Protein AF-A0A535UTE7-F1 (afdb_monomer)

Sequence (118 aa):
MTEPFLGLHVPSFTYPGAEGAGLFPRLAEISATAERSGFTALSVMDHFHQIAPAGRTDEPMLEAYTTLGALAARTERIQLYTLVTARRHLGWARDARHRRRVERGGESRLRVRVPSDR

Structure (mmCIF, N/CA/C/O backbone):
data_AF-A0A535UTE7-F1
#
_entry.id   AF-A0A535UTE7-F1
#
loop_
_atom_site.group_PDB
_atom_site.id
_atom_site.type_symbol
_atom_site.label_atom_id
_atom_site.label_alt_id
_atom_site.label_comp_id
_atom_site.label_asym_id
_atom_site.label_entity_id
_atom_site.label_seq_id
_atom_site.pdbx_PDB_ins_code
_atom_site.Cartn_x
_atom_site.Cartn_y
_atom_site.Cartn_z
_atom_site.occupancy
_atom_site.B_iso_or_equiv
_atom_site.auth_seq_id
_atom_site.auth_comp_id
_atom_site.auth_asym_id
_atom_site.auth_atom_id
_atom_site.pdbx_PDB_model_num
ATOM 1 N N . MET A 1 1 ? -10.997 0.401 26.078 1.00 48.16 1 MET A N 1
ATOM 2 C CA . MET A 1 1 ? -10.213 -0.718 25.514 1.00 48.16 1 MET A CA 1
ATOM 3 C C . MET A 1 1 ? -9.473 -0.178 24.302 1.00 48.16 1 MET A C 1
ATOM 5 O O . MET A 1 1 ? -10.084 0.563 23.543 1.00 48.16 1 MET A O 1
ATOM 9 N N . THR A 1 2 ? -8.169 -0.415 24.176 1.00 71.25 2 THR A N 1
ATOM 10 C CA . THR A 1 2 ? -7.400 0.004 22.991 1.00 71.25 2 THR A CA 1
ATOM 11 C C . THR A 1 2 ? -7.855 -0.843 21.806 1.00 71.25 2 THR A C 1
ATOM 13 O O . THR A 1 2 ? -7.920 -2.061 21.949 1.00 71.25 2 THR A O 1
ATOM 16 N N . GLU A 1 3 ? -8.190 -0.221 20.674 1.00 67.44 3 GLU A N 1
ATOM 17 C CA . GLU A 1 3 ? -8.496 -0.952 19.436 1.00 67.44 3 GLU A CA 1
ATOM 18 C C . GLU A 1 3 ? -7.337 -1.921 19.121 1.00 67.44 3 GLU A C 1
ATOM 20 O O . GLU A 1 3 ? -6.173 -1.498 19.172 1.00 67.44 3 GLU A O 1
ATOM 25 N N . PRO A 1 4 ? -7.608 -3.212 18.852 1.00 78.94 4 PRO A N 1
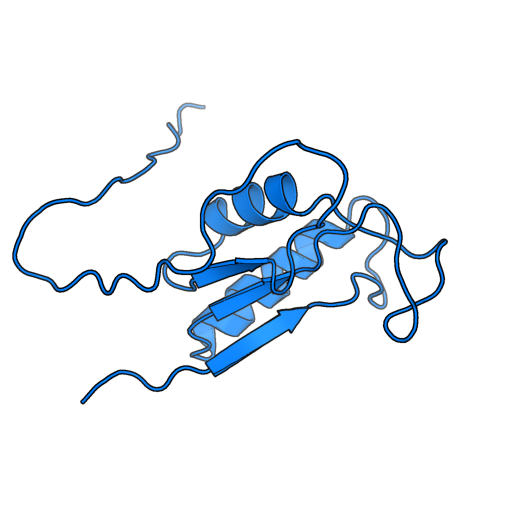ATOM 26 C CA . PRO A 1 4 ? -6.562 -4.174 18.532 1.00 78.94 4 PRO A CA 1
ATOM 27 C C . PRO A 1 4 ? -5.851 -3.766 17.238 1.00 78.94 4 PRO A C 1
ATOM 29 O O . PRO A 1 4 ? -6.485 -3.401 16.252 1.00 78.94 4 PRO A O 1
ATOM 32 N N . PHE A 1 5 ? -4.519 -3.822 17.241 1.00 85.75 5 PHE A N 1
ATOM 33 C CA . PHE A 1 5 ? -3.722 -3.524 16.055 1.00 85.75 5 PHE A CA 1
ATOM 34 C C . PHE A 1 5 ? -3.657 -4.753 15.146 1.00 85.75 5 PHE A C 1
ATOM 36 O O . PHE A 1 5 ? -3.095 -5.778 15.534 1.00 85.75 5 PHE A O 1
ATOM 43 N N . LEU A 1 6 ? -4.173 -4.620 13.925 1.00 92.31 6 LEU A N 1
ATOM 44 C CA . LEU A 1 6 ? -4.061 -5.619 12.865 1.00 92.31 6 LEU A CA 1
ATOM 45 C C . LEU A 1 6 ? -3.605 -4.932 11.574 1.00 92.31 6 LEU A C 1
ATOM 47 O O . LEU A 1 6 ? -4.304 -4.072 11.035 1.00 92.31 6 LEU A O 1
ATOM 51 N N . GLY A 1 7 ? -2.409 -5.285 11.106 1.00 93.19 7 GLY A N 1
ATOM 52 C CA . GLY A 1 7 ? -1.784 -4.687 9.927 1.00 93.19 7 GLY A CA 1
ATOM 53 C C . GLY A 1 7 ? -1.763 -5.631 8.727 1.00 93.19 7 GLY A C 1
ATOM 54 O O . GLY A 1 7 ? -1.483 -6.817 8.888 1.00 93.19 7 GLY A O 1
ATOM 55 N N . LEU A 1 8 ? -2.011 -5.098 7.528 1.00 96.50 8 LEU A N 1
ATOM 56 C CA . LEU A 1 8 ? -1.809 -5.791 6.255 1.00 96.50 8 LEU A CA 1
ATOM 57 C C . LEU A 1 8 ? -0.490 -5.330 5.626 1.00 96.50 8 LEU A C 1
ATOM 59 O O . LEU A 1 8 ? -0.310 -4.148 5.341 1.00 96.50 8 LEU A O 1
ATOM 63 N N . HIS A 1 9 ? 0.441 -6.249 5.395 1.00 95.50 9 HIS A N 1
ATOM 64 C CA . HIS A 1 9 ? 1.647 -5.956 4.623 1.00 95.50 9 HIS A CA 1
ATOM 65 C C . HIS A 1 9 ? 1.466 -6.426 3.179 1.00 95.50 9 HIS A C 1
ATOM 67 O O . HIS A 1 9 ? 1.084 -7.572 2.953 1.00 95.50 9 HIS A O 1
ATOM 73 N N . VAL A 1 10 ? 1.746 -5.546 2.218 1.00 96.25 10 VAL A N 1
ATOM 74 C CA . VAL A 1 10 ? 1.658 -5.808 0.779 1.00 96.25 10 VAL A CA 1
ATOM 75 C C . VAL A 1 10 ? 3.075 -5.799 0.188 1.00 96.25 10 VAL A C 1
ATOM 77 O O . VAL A 1 10 ? 3.589 -4.729 -0.147 1.00 96.25 10 VAL A O 1
ATOM 80 N N . PRO A 1 11 ? 3.733 -6.971 0.092 1.00 94.50 11 PRO A N 1
ATOM 81 C CA . PRO A 1 11 ? 5.103 -7.074 -0.408 1.00 94.50 11 PRO A CA 1
ATOM 82 C C . PRO A 1 11 ? 5.204 -7.269 -1.929 1.00 94.50 11 PRO A C 1
ATOM 84 O O . PRO A 1 11 ? 6.293 -7.222 -2.488 1.00 94.50 11 PRO A O 1
ATOM 87 N N . SER A 1 12 ? 4.086 -7.513 -2.612 1.00 94.62 12 SER A N 1
ATOM 88 C CA . SER A 1 12 ? 4.054 -7.753 -4.055 1.00 94.62 12 SER A CA 1
ATOM 89 C C . SER A 1 12 ? 2.879 -7.023 -4.690 1.00 94.62 12 SER A C 1
ATOM 91 O O . SER A 1 12 ? 1.803 -6.927 -4.091 1.00 94.62 12 SER A O 1
ATOM 93 N N . PHE A 1 13 ? 3.105 -6.524 -5.904 1.00 95.75 13 PHE A N 1
ATOM 94 C CA . PHE A 1 13 ? 2.092 -5.914 -6.763 1.00 95.75 13 PHE A CA 1
ATOM 95 C C . PHE A 1 13 ? 1.707 -6.823 -7.937 1.00 95.75 13 PHE A C 1
ATOM 97 O O . PHE A 1 13 ? 0.934 -6.422 -8.800 1.00 95.75 13 PHE A O 1
ATOM 104 N N . THR A 1 14 ? 2.223 -8.051 -7.974 1.00 94.69 14 THR A N 1
ATOM 105 C CA . THR A 1 14 ? 1.917 -9.025 -9.021 1.00 94.69 14 THR A CA 1
ATOM 106 C C . THR A 1 14 ? 0.560 -9.662 -8.731 1.00 94.69 14 THR A C 1
ATOM 108 O O . THR A 1 14 ? 0.438 -10.533 -7.867 1.00 94.69 14 THR A O 1
ATOM 111 N N . TYR A 1 15 ? -0.482 -9.231 -9.447 1.00 93.19 15 TYR A N 1
ATOM 112 C CA . TYR A 1 15 ? -1.836 -9.762 -9.283 1.00 93.19 15 TYR A CA 1
ATOM 113 C C . TYR A 1 15 ? -2.412 -10.257 -10.612 1.00 93.19 15 TYR A C 1
ATOM 115 O O . TYR A 1 15 ? -2.298 -9.561 -11.623 1.00 93.19 15 TYR A O 1
ATOM 123 N N . PRO A 1 16 ? -3.131 -11.394 -10.624 1.00 91.75 16 PRO A N 1
ATOM 124 C CA . PRO A 1 16 ? -3.854 -11.828 -11.811 1.00 91.75 16 PRO A CA 1
ATOM 125 C C . PRO A 1 16 ? -4.814 -10.740 -12.316 1.00 91.75 16 PRO A C 1
ATOM 127 O O . PRO A 1 16 ? -5.674 -10.242 -11.572 1.00 91.75 16 PRO A O 1
ATOM 130 N N . GLY A 1 17 ? -4.650 -10.372 -13.588 1.00 92.38 17 GLY A N 1
ATOM 131 C CA . GLY A 1 17 ? -5.473 -9.370 -14.264 1.00 92.38 17 GLY A CA 1
ATOM 132 C C . G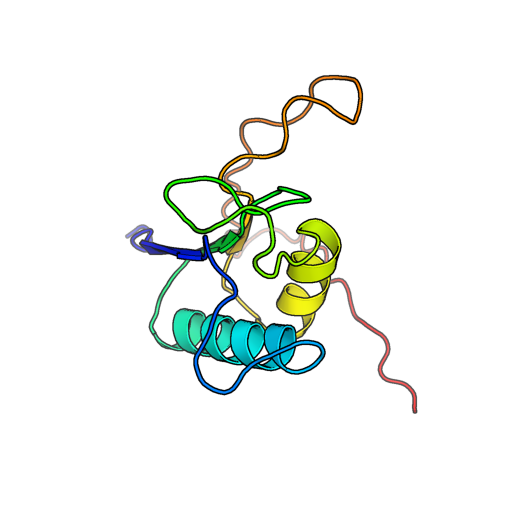LY A 1 17 ? -5.185 -7.916 -13.876 1.00 92.38 17 GLY A C 1
ATOM 133 O O . GLY A 1 17 ? -6.015 -7.058 -14.165 1.00 92.38 17 GLY A O 1
ATOM 134 N N . ALA A 1 18 ? -4.060 -7.619 -13.217 1.00 9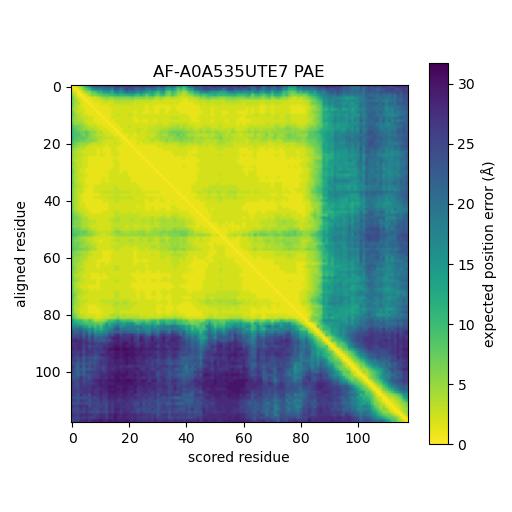4.12 18 ALA A N 1
ATOM 135 C CA . ALA A 1 18 ? -3.613 -6.248 -12.984 1.00 94.12 18 ALA A CA 1
ATOM 136 C C . ALA A 1 18 ? -2.141 -6.096 -13.381 1.00 94.12 18 ALA A C 1
ATOM 138 O O . ALA A 1 18 ? -1.253 -6.646 -12.738 1.00 94.12 18 ALA A O 1
ATOM 139 N N . GLU A 1 19 ? -1.894 -5.314 -14.429 1.00 93.06 19 GLU A N 1
ATOM 140 C CA . GLU A 1 19 ? -0.560 -5.033 -14.961 1.00 93.06 19 GLU A CA 1
ATOM 141 C C . GLU A 1 19 ? -0.448 -3.549 -15.324 1.00 93.06 19 GLU A C 1
ATOM 143 O O . GLU A 1 19 ? -1.457 -2.884 -15.583 1.00 93.06 19 GLU A O 1
ATOM 148 N N . GLY A 1 20 ? 0.776 -3.011 -15.323 1.00 93.19 20 GLY A N 1
ATOM 149 C CA . GLY A 1 20 ? 1.049 -1.616 -15.675 1.00 93.19 20 GLY A CA 1
ATOM 150 C C . GLY A 1 20 ? 0.143 -0.619 -14.939 1.00 93.19 20 GLY A C 1
ATOM 151 O O . GLY A 1 20 ? 0.156 -0.525 -13.712 1.00 93.19 20 GLY A O 1
ATOM 152 N N . ALA A 1 21 ? -0.685 0.110 -15.690 1.00 94.50 21 ALA A N 1
ATOM 153 C CA . ALA A 1 21 ? -1.625 1.091 -15.142 1.00 94.50 21 ALA A CA 1
ATOM 154 C C . ALA A 1 21 ? -2.719 0.487 -14.232 1.00 94.50 21 ALA A C 1
ATOM 156 O O . ALA A 1 21 ? -3.311 1.213 -13.434 1.00 94.50 21 ALA A O 1
ATOM 157 N N . GLY A 1 22 ? -2.983 -0.823 -14.311 1.00 96.75 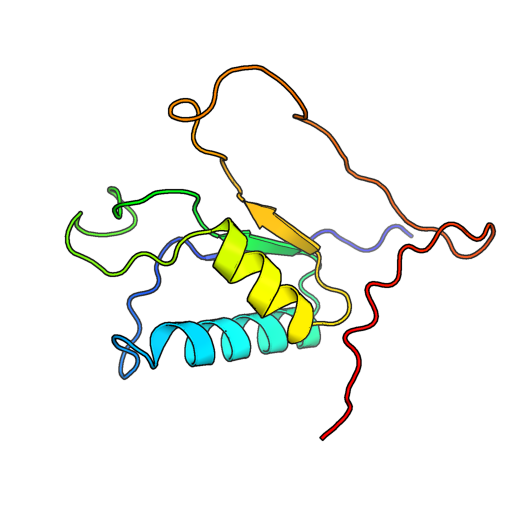22 GLY A N 1
ATOM 158 C CA . GLY A 1 22 ? -3.968 -1.518 -13.473 1.00 96.75 22 GLY A CA 1
ATOM 159 C C . GLY A 1 22 ? -3.480 -1.863 -12.061 1.00 96.75 22 GLY A C 1
ATOM 160 O O . GLY A 1 22 ? -4.298 -2.163 -11.190 1.00 96.75 22 GLY A O 1
ATOM 161 N N . LEU A 1 23 ? -2.170 -1.779 -11.801 1.00 97.12 23 LEU A N 1
ATOM 162 C CA . LEU A 1 23 ? -1.569 -2.152 -10.514 1.00 97.12 23 LEU A CA 1
ATOM 163 C C . LEU A 1 23 ? -2.097 -1.300 -9.361 1.00 97.12 23 LEU A C 1
ATOM 165 O O . LEU A 1 23 ? -2.505 -1.810 -8.317 1.00 97.12 23 LEU A O 1
ATOM 169 N N . PHE A 1 24 ? -2.113 0.014 -9.559 1.00 97.44 24 PHE A N 1
ATOM 170 C CA . PHE A 1 24 ? -2.530 0.935 -8.519 1.00 97.44 24 PHE A CA 1
ATOM 171 C C . PHE A 1 24 ? -4.045 0.892 -8.233 1.00 97.44 24 PHE A C 1
ATOM 173 O O . PHE A 1 24 ? -4.400 0.828 -7.056 1.00 97.44 24 PHE A O 1
ATOM 180 N N . PRO A 1 25 ? -4.951 0.851 -9.234 1.00 97.88 25 PRO A N 1
ATOM 181 C CA . PRO A 1 25 ? -6.365 0.556 -8.998 1.00 97.88 25 PRO A CA 1
ATOM 182 C C . PRO A 1 25 ? -6.584 -0.712 -8.166 1.00 97.88 25 PRO A C 1
ATOM 184 O O . PRO A 1 25 ? -7.316 -0.670 -7.178 1.00 97.88 25 PRO A O 1
ATOM 187 N N . ARG A 1 26 ? -5.875 -1.805 -8.480 1.00 98.12 26 ARG A N 1
ATOM 188 C CA . ARG A 1 26 ? -5.965 -3.042 -7.695 1.00 98.12 26 ARG A CA 1
ATOM 189 C C . ARG A 1 26 ? -5.493 -2.844 -6.253 1.00 98.12 26 ARG A C 1
ATOM 191 O O . ARG A 1 26 ? -6.152 -3.298 -5.321 1.00 98.12 26 ARG A O 1
ATOM 198 N N . LEU A 1 27 ? -4.378 -2.147 -6.044 1.00 98.00 27 LEU A N 1
ATOM 199 C CA . LEU A 1 27 ? -3.882 -1.847 -4.700 1.00 98.00 27 LEU A CA 1
ATOM 200 C C . LEU A 1 27 ? -4.844 -0.952 -3.905 1.00 98.00 27 LEU A C 1
ATOM 202 O O . LEU A 1 27 ? -5.022 -1.139 -2.700 1.00 98.00 27 LEU A O 1
ATOM 206 N N . ALA A 1 28 ? -5.482 0.010 -4.566 1.00 98.12 28 ALA A N 1
ATOM 207 C CA . ALA A 1 28 ? -6.495 0.860 -3.962 1.00 98.12 28 ALA A CA 1
ATOM 208 C C . ALA A 1 28 ? -7.723 0.059 -3.506 1.00 98.12 28 ALA A C 1
ATOM 210 O O . ALA A 1 28 ? -8.200 0.256 -2.388 1.00 98.12 28 ALA A O 1
ATOM 211 N N . GLU A 1 29 ? -8.199 -0.877 -4.330 1.00 98.19 29 GLU A N 1
ATOM 212 C CA . GLU A 1 29 ? -9.283 -1.797 -3.970 1.00 98.19 29 GLU A CA 1
ATOM 213 C C . GLU A 1 29 ? -8.913 -2.658 -2.758 1.00 98.19 29 GLU A C 1
ATOM 215 O O . GLU A 1 29 ? -9.713 -2.784 -1.825 1.00 98.19 29 GLU A O 1
ATOM 220 N N . ILE A 1 30 ? -7.692 -3.205 -2.735 1.00 97.94 30 ILE A N 1
ATOM 221 C CA . ILE A 1 30 ? -7.156 -3.960 -1.593 1.00 97.94 30 ILE A CA 1
ATOM 222 C C . ILE A 1 30 ? -7.151 -3.085 -0.335 1.00 97.94 30 ILE A C 1
ATOM 224 O O . ILE A 1 30 ? -7.646 -3.507 0.708 1.00 97.94 30 ILE A O 1
ATOM 228 N N . SER A 1 31 ? -6.655 -1.851 -0.437 1.00 97.75 31 SER A N 1
ATOM 229 C CA . SER A 1 31 ? -6.525 -0.926 0.697 1.00 97.75 31 SER A CA 1
ATOM 230 C C . SER A 1 31 ? -7.882 -0.538 1.284 1.00 97.75 31 SER A C 1
ATOM 232 O O . SER A 1 31 ? -8.091 -0.634 2.494 1.00 97.75 31 SER A O 1
ATOM 234 N N . ALA A 1 32 ? -8.839 -0.180 0.426 1.00 98.06 32 ALA A N 1
ATOM 235 C CA . ALA A 1 32 ? -10.198 0.137 0.848 1.00 98.06 32 ALA A CA 1
ATOM 236 C C . ALA A 1 32 ? -10.902 -1.091 1.452 1.00 98.06 32 ALA A C 1
ATOM 238 O O . ALA A 1 32 ? -11.649 -0.978 2.424 1.00 98.06 32 ALA A O 1
ATOM 239 N N . THR A 1 33 ? -10.660 -2.283 0.902 1.00 98.31 33 THR A N 1
ATOM 240 C CA . THR A 1 33 ? -11.228 -3.531 1.429 1.00 98.31 33 THR A CA 1
ATOM 241 C C . THR A 1 33 ? -10.641 -3.888 2.791 1.00 98.31 33 THR A C 1
ATOM 243 O O . THR A 1 33 ? -11.398 -4.241 3.694 1.00 98.31 33 THR A O 1
ATOM 246 N N . ALA A 1 34 ? -9.330 -3.730 2.981 1.00 97.56 34 ALA A N 1
ATOM 247 C CA . ALA A 1 34 ? -8.672 -3.926 4.270 1.00 97.56 34 ALA A CA 1
ATOM 248 C C . ALA A 1 34 ? -9.250 -2.980 5.338 1.00 97.56 34 ALA A C 1
ATOM 250 O O . ALA A 1 34 ? -9.638 -3.427 6.418 1.00 97.56 34 ALA A O 1
ATOM 251 N N . GLU A 1 35 ? -9.407 -1.696 5.010 1.00 96.19 35 GLU A N 1
ATOM 252 C CA . GLU A 1 35 ? -9.998 -0.700 5.909 1.00 96.19 35 GLU A CA 1
ATOM 253 C C . GLU A 1 35 ? -11.443 -1.043 6.309 1.00 96.19 35 GLU A C 1
ATOM 255 O O . GLU A 1 35 ? -11.800 -0.970 7.489 1.00 96.19 35 GLU A O 1
ATOM 260 N N . ARG A 1 36 ? -12.285 -1.448 5.347 1.00 97.44 36 ARG A N 1
ATOM 261 C CA . ARG A 1 36 ? -13.666 -1.883 5.630 1.00 97.44 36 ARG A CA 1
ATOM 262 C C . ARG A 1 36 ? -13.725 -3.175 6.446 1.00 97.44 36 ARG A C 1
ATOM 264 O O . ARG A 1 36 ? -14.688 -3.377 7.175 1.00 97.44 36 ARG A O 1
ATOM 271 N N . SER A 1 37 ? -12.698 -4.016 6.347 1.00 97.19 37 SER A N 1
ATOM 272 C CA . SER A 1 37 ? -12.599 -5.293 7.066 1.00 97.19 37 SER A CA 1
ATOM 273 C C . SER A 1 37 ? -12.010 -5.157 8.476 1.00 97.19 37 SER A C 1
ATOM 275 O O . SER A 1 37 ? -11.883 -6.155 9.178 1.00 97.19 37 SER A O 1
ATOM 277 N N . GLY A 1 38 ? -11.648 -3.942 8.905 1.00 94.56 38 GLY A N 1
ATOM 278 C CA . GLY A 1 38 ? -11.155 -3.679 10.260 1.00 94.56 38 GLY A CA 1
ATOM 279 C C . GLY A 1 38 ? -9.635 -3.747 10.425 1.00 94.56 38 GLY A C 1
ATOM 280 O O . GLY A 1 38 ? -9.156 -3.701 11.557 1.00 94.56 38 GLY A O 1
ATOM 281 N N . PHE A 1 39 ? -8.859 -3.809 9.337 1.00 95.62 39 PHE A N 1
ATOM 282 C CA . PHE A 1 39 ? -7.415 -3.589 9.437 1.00 95.62 39 PHE A CA 1
ATOM 283 C C . PHE A 1 39 ? -7.141 -2.149 9.871 1.00 95.62 39 PHE A C 1
ATOM 285 O O . PHE A 1 39 ? -7.692 -1.192 9.326 1.00 95.62 39 PHE A O 1
ATOM 292 N N . THR A 1 40 ? -6.252 -1.991 10.846 1.00 94.25 40 THR A N 1
ATOM 293 C CA . THR A 1 40 ? -5.884 -0.682 11.399 1.00 94.25 40 THR A CA 1
ATOM 294 C C . THR A 1 40 ? -4.702 -0.055 10.671 1.00 94.25 40 THR A C 1
ATOM 296 O O . THR A 1 40 ? -4.442 1.139 10.825 1.00 94.25 40 THR A O 1
ATOM 299 N N . ALA A 1 41 ? -3.962 -0.854 9.901 1.00 92.69 41 ALA A N 1
ATOM 300 C CA . ALA A 1 41 ? -2.741 -0.426 9.239 1.00 92.69 41 ALA A CA 1
ATOM 301 C C . ALA A 1 41 ? -2.514 -1.189 7.922 1.00 92.69 41 ALA A C 1
ATOM 303 O O . ALA A 1 41 ? -2.829 -2.375 7.830 1.00 92.69 41 ALA A O 1
ATOM 304 N N . LEU A 1 42 ? -1.928 -0.528 6.926 1.00 97.25 42 LEU A N 1
ATOM 305 C CA . LEU A 1 42 ? -1.442 -1.123 5.689 1.00 97.25 42 LEU A CA 1
ATOM 306 C C . LEU A 1 42 ? -0.028 -0.625 5.406 1.00 97.25 42 LEU A C 1
ATOM 308 O O . LEU A 1 42 ? 0.267 0.563 5.548 1.00 97.25 42 LEU A O 1
ATOM 312 N N . SER A 1 43 ? 0.843 -1.539 4.987 1.00 95.88 43 SER A N 1
ATOM 313 C CA . SER A 1 43 ? 2.198 -1.190 4.575 1.00 95.88 43 SER A CA 1
ATOM 314 C C . SER A 1 43 ? 2.579 -1.746 3.220 1.00 95.88 43 SER A C 1
ATOM 316 O O . SER A 1 43 ? 2.180 -2.852 2.869 1.00 95.88 43 SER A O 1
ATOM 318 N N . VAL A 1 44 ? 3.403 -0.988 2.504 1.00 95.81 44 VAL A N 1
ATOM 319 C CA . VAL A 1 44 ? 4.072 -1.418 1.270 1.00 95.81 44 VAL A CA 1
ATOM 320 C C . VAL A 1 44 ? 5.583 -1.498 1.489 1.00 95.81 44 VAL A C 1
ATOM 322 O O . VAL A 1 44 ? 6.106 -1.090 2.534 1.00 95.81 44 VAL A O 1
ATOM 325 N N . MET A 1 45 ? 6.288 -2.046 0.506 1.00 94.44 45 MET A N 1
ATOM 326 C CA . MET A 1 45 ? 7.748 -2.073 0.475 1.00 94.44 45 MET A CA 1
ATOM 327 C C . MET A 1 45 ? 8.322 -0.797 -0.148 1.00 94.44 45 MET A C 1
ATOM 329 O O . MET A 1 45 ? 7.776 -0.283 -1.115 1.00 94.44 45 MET A O 1
ATOM 333 N N . ASP A 1 46 ? 9.452 -0.329 0.385 1.00 92.00 46 ASP A N 1
ATOM 334 C CA . ASP A 1 46 ? 10.217 0.825 -0.113 1.00 92.00 46 ASP A CA 1
ATOM 335 C C . ASP A 1 46 ? 11.451 0.356 -0.895 1.00 92.00 46 ASP A C 1
ATOM 337 O O . ASP A 1 46 ? 12.578 0.412 -0.404 1.00 92.00 46 ASP A O 1
ATOM 341 N N . HIS A 1 47 ? 11.225 -0.244 -2.066 1.00 90.88 47 HIS A N 1
ATOM 342 C CA . HIS A 1 47 ? 12.292 -0.736 -2.942 1.00 90.88 47 HIS A CA 1
ATOM 343 C C . HIS A 1 47 ? 12.011 -0.333 -4.390 1.00 90.88 47 HIS A C 1
ATOM 345 O O . HIS A 1 47 ? 10.877 -0.420 -4.851 1.00 90.88 47 HIS A O 1
ATOM 351 N N . PHE A 1 48 ? 13.058 0.051 -5.127 1.00 89.50 48 PHE A N 1
ATOM 352 C CA . PHE A 1 48 ? 12.954 0.307 -6.570 1.00 89.50 48 PHE A CA 1
ATOM 353 C C . PHE A 1 48 ? 12.747 -0.969 -7.388 1.00 89.50 48 PHE A C 1
ATOM 355 O O . PHE A 1 48 ? 12.119 -0.930 -8.439 1.00 89.50 48 PHE A O 1
ATOM 362 N N . HIS A 1 49 ? 13.273 -2.091 -6.900 1.00 93.06 49 HIS A N 1
ATOM 363 C CA . HIS A 1 49 ? 13.139 -3.399 -7.526 1.00 93.06 49 HIS A CA 1
ATOM 364 C C . HIS A 1 49 ? 12.623 -4.396 -6.504 1.00 93.06 49 HIS A C 1
ATOM 366 O O . HIS A 1 49 ? 12.896 -4.267 -5.307 1.00 93.06 49 HIS A O 1
ATOM 372 N N . GLN A 1 50 ? 11.908 -5.403 -6.981 1.00 93.94 50 GLN A N 1
ATOM 373 C CA . GLN A 1 50 ? 11.426 -6.465 -6.120 1.00 93.94 50 GLN A CA 1
ATOM 374 C C . GLN A 1 50 ? 12.603 -7.307 -5.594 1.00 93.94 50 GLN A C 1
ATOM 376 O O . GLN A 1 50 ? 13.676 -7.380 -6.205 1.00 93.94 50 GLN A O 1
ATOM 381 N N . ILE A 1 51 ? 12.411 -7.928 -4.432 1.00 92.62 51 ILE A N 1
ATOM 382 C CA . ILE A 1 51 ? 13.431 -8.727 -3.754 1.00 92.62 51 ILE A CA 1
ATOM 383 C C . ILE A 1 51 ? 12.912 -10.126 -3.433 1.00 92.62 51 ILE A C 1
ATOM 385 O O . ILE A 1 51 ? 11.729 -10.336 -3.167 1.00 92.62 51 ILE A O 1
ATOM 389 N N . ALA A 1 52 ? 13.823 -11.095 -3.371 1.00 91.44 52 ALA A N 1
ATOM 390 C CA . ALA A 1 52 ? 13.502 -12.397 -2.807 1.00 91.44 52 ALA A CA 1
ATOM 391 C C . ALA A 1 52 ? 13.236 -12.265 -1.288 1.00 91.44 52 ALA A C 1
ATOM 393 O O . ALA A 1 52 ? 13.942 -11.512 -0.612 1.00 91.44 52 ALA A O 1
ATOM 394 N N . PRO A 1 53 ? 12.255 -12.991 -0.720 1.00 89.81 53 PRO A N 1
ATOM 395 C CA . PRO A 1 53 ? 11.420 -14.008 -1.365 1.00 89.81 53 PRO A CA 1
ATOM 396 C C . PRO A 1 53 ? 10.117 -13.470 -1.991 1.00 89.81 53 PRO A C 1
ATOM 398 O O . PRO A 1 53 ? 9.314 -14.268 -2.460 1.00 89.81 53 PRO A O 1
ATOM 401 N N . ALA A 1 54 ? 9.869 -12.158 -1.968 1.00 91.00 54 ALA A N 1
ATOM 402 C CA . ALA A 1 54 ? 8.598 -11.563 -2.388 1.00 91.00 54 ALA A CA 1
ATOM 403 C C . ALA A 1 54 ? 8.352 -11.614 -3.909 1.00 91.00 54 ALA A C 1
ATOM 405 O O . ALA A 1 54 ? 7.197 -11.638 -4.329 1.00 91.00 54 ALA A O 1
ATOM 406 N N . GLY A 1 55 ? 9.411 -11.667 -4.719 1.00 93.69 55 GLY A N 1
ATOM 407 C CA . GLY A 1 55 ? 9.327 -11.871 -6.166 1.00 93.69 55 GLY A CA 1
ATOM 408 C C . GLY A 1 55 ? 10.687 -11.751 -6.851 1.00 93.69 55 GLY A C 1
ATOM 409 O O . GLY A 1 55 ? 11.725 -11.585 -6.199 1.00 93.69 55 GLY A O 1
ATOM 410 N N . ARG A 1 56 ? 10.689 -11.844 -8.180 1.00 95.25 56 ARG A N 1
ATOM 411 C CA . ARG A 1 56 ? 11.879 -11.625 -9.013 1.00 95.25 56 ARG A CA 1
ATOM 412 C C . ARG A 1 56 ? 12.142 -10.136 -9.214 1.00 95.25 56 ARG A C 1
ATOM 414 O O . ARG A 1 56 ? 11.208 -9.358 -9.293 1.00 95.25 56 ARG A O 1
ATOM 421 N N . THR A 1 57 ? 13.403 -9.742 -9.379 1.00 95.06 57 THR A N 1
ATOM 422 C CA . THR A 1 57 ? 13.829 -8.334 -9.524 1.00 95.06 57 THR A CA 1
ATOM 423 C C . THR A 1 57 ? 13.148 -7.564 -10.666 1.00 95.06 57 THR A C 1
ATOM 425 O O . THR A 1 57 ? 13.052 -6.343 -10.584 1.00 95.06 57 THR A O 1
ATOM 428 N N . ASP A 1 58 ? 12.682 -8.259 -11.707 1.00 93.56 58 ASP A N 1
ATOM 429 C CA . ASP A 1 58 ? 11.973 -7.711 -12.871 1.00 93.56 58 ASP A CA 1
ATOM 430 C C . ASP A 1 58 ? 10.447 -7.600 -12.685 1.00 93.56 58 ASP A C 1
ATOM 432 O O . ASP A 1 58 ? 9.761 -7.067 -13.557 1.00 93.56 58 ASP A O 1
ATOM 436 N N . GLU A 1 59 ? 9.902 -8.072 -11.560 1.00 95.56 59 GLU A N 1
ATOM 437 C CA . GLU A 1 59 ? 8.481 -7.929 -11.245 1.00 95.56 59 GLU A CA 1
ATOM 438 C C . GLU A 1 59 ? 8.106 -6.486 -10.868 1.00 95.56 59 GLU A C 1
ATOM 440 O O . GLU A 1 59 ? 8.944 -5.724 -10.369 1.00 95.56 59 GLU A O 1
ATOM 445 N N . PRO A 1 60 ? 6.831 -6.094 -11.064 1.00 95.19 60 PRO A N 1
ATOM 446 C CA . PRO A 1 60 ? 6.395 -4.729 -10.823 1.00 95.19 60 PRO A CA 1
ATOM 447 C C . PRO A 1 60 ? 6.626 -4.261 -9.384 1.00 95.19 60 PRO A C 1
ATOM 449 O O . PRO A 1 60 ? 6.225 -4.916 -8.420 1.00 95.19 60 PRO A O 1
ATOM 452 N N . MET A 1 61 ? 7.185 -3.059 -9.259 1.00 95.19 61 MET A N 1
ATOM 453 C CA . MET A 1 61 ? 7.294 -2.315 -8.010 1.00 95.19 61 MET A CA 1
ATOM 454 C C . MET A 1 61 ? 6.751 -0.906 -8.192 1.00 95.19 61 MET A C 1
ATOM 456 O O . MET A 1 61 ? 7.141 -0.189 -9.112 1.00 95.19 61 MET A O 1
ATOM 460 N N . LEU A 1 62 ? 5.839 -0.509 -7.307 1.00 95.12 62 LEU A N 1
ATOM 461 C CA . LEU A 1 62 ? 5.374 0.869 -7.231 1.00 95.12 62 LEU A CA 1
ATOM 462 C C . LEU A 1 62 ? 6.287 1.668 -6.297 1.00 95.12 62 LEU A C 1
ATOM 464 O O . LEU A 1 62 ? 6.692 1.173 -5.246 1.00 95.12 62 LEU A O 1
ATOM 468 N N . GLU A 1 63 ? 6.577 2.919 -6.657 1.00 94.81 63 GLU A N 1
ATOM 469 C CA . GLU A 1 63 ? 7.330 3.831 -5.790 1.00 94.81 63 GLU A CA 1
ATOM 470 C C . GLU A 1 63 ? 6.513 4.114 -4.519 1.00 94.81 63 GLU A C 1
ATOM 472 O O . GLU A 1 63 ? 5.342 4.509 -4.587 1.00 94.81 63 GLU A O 1
ATOM 477 N N . ALA A 1 64 ? 7.105 3.855 -3.354 1.00 94.00 64 ALA A N 1
ATOM 478 C CA . ALA A 1 64 ? 6.374 3.734 -2.102 1.00 94.00 64 ALA A CA 1
ATOM 479 C C . ALA A 1 64 ? 5.694 5.035 -1.671 1.00 94.00 64 ALA A C 1
ATOM 481 O O . ALA A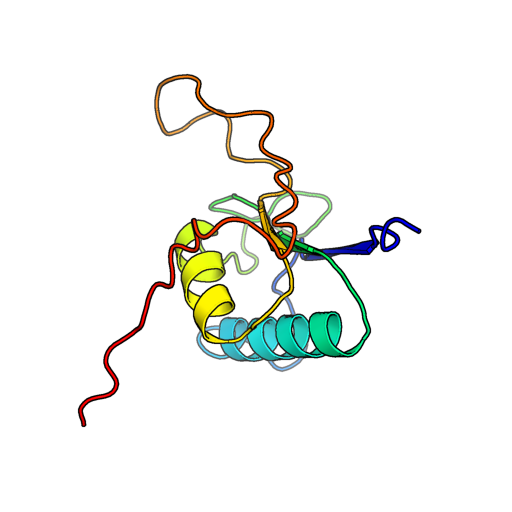 1 64 ? 4.520 5.011 -1.300 1.00 94.00 64 ALA A O 1
ATOM 482 N N . TYR A 1 65 ? 6.384 6.173 -1.721 1.00 92.94 65 TYR A N 1
ATOM 483 C CA . TYR A 1 65 ? 5.847 7.419 -1.172 1.00 92.94 65 TYR A CA 1
ATOM 484 C C . TYR A 1 65 ? 4.733 8.003 -2.041 1.00 92.94 65 TYR A C 1
ATOM 486 O O . TYR A 1 65 ? 3.704 8.437 -1.516 1.00 92.94 65 TYR A O 1
ATOM 494 N N . THR A 1 66 ? 4.881 7.933 -3.362 1.00 95.88 66 THR A N 1
ATOM 495 C CA . THR A 1 66 ? 3.833 8.292 -4.323 1.00 95.88 66 THR A CA 1
ATOM 496 C C . THR A 1 66 ? 2.624 7.380 -4.155 1.00 95.88 66 THR A C 1
ATOM 498 O O . THR A 1 66 ? 1.488 7.853 -4.104 1.00 95.88 66 THR A O 1
ATOM 501 N N . THR A 1 67 ? 2.856 6.076 -3.987 1.00 96.56 67 THR A N 1
ATOM 502 C CA . THR A 1 67 ? 1.788 5.097 -3.753 1.00 96.56 67 THR A CA 1
ATOM 503 C C . THR A 1 67 ? 1.030 5.393 -2.466 1.00 96.56 67 THR A C 1
ATOM 505 O O . THR A 1 67 ? -0.196 5.470 -2.485 1.00 96.56 67 THR A O 1
ATOM 508 N N . LEU A 1 68 ? 1.734 5.613 -1.353 1.00 96.44 68 LEU A N 1
ATOM 509 C CA . LEU A 1 68 ? 1.118 5.915 -0.060 1.00 96.44 68 LEU A CA 1
ATOM 510 C C . LEU A 1 68 ? 0.342 7.237 -0.098 1.00 96.44 68 LEU A C 1
ATOM 512 O O . LEU A 1 68 ? -0.771 7.296 0.420 1.00 96.44 68 LEU A O 1
ATOM 516 N N . GLY A 1 69 ? 0.872 8.269 -0.763 1.00 95.81 69 GLY A N 1
ATOM 517 C CA . GLY A 1 69 ? 0.151 9.524 -0.988 1.00 95.81 69 GLY A CA 1
ATOM 518 C C . GLY A 1 69 ? -1.135 9.323 -1.798 1.00 95.81 69 GLY A C 1
ATOM 519 O O . GLY A 1 69 ? -2.189 9.852 -1.445 1.00 95.81 69 GLY A O 1
ATOM 520 N N . ALA A 1 70 ? -1.085 8.498 -2.845 1.00 97.44 70 ALA A N 1
ATOM 521 C CA . ALA A 1 70 ? -2.245 8.198 -3.677 1.00 97.44 70 ALA A CA 1
ATOM 522 C C . ALA A 1 70 ? -3.277 7.286 -2.979 1.00 97.44 70 ALA A C 1
ATOM 524 O O . ALA A 1 70 ? -4.478 7.406 -3.244 1.00 97.44 70 ALA A O 1
ATOM 525 N N . LEU A 1 71 ? -2.836 6.395 -2.084 1.00 97.56 71 LEU A N 1
ATOM 526 C CA . LEU A 1 71 ? -3.706 5.583 -1.228 1.00 97.56 71 LEU A CA 1
ATOM 527 C C . LEU A 1 71 ? -4.373 6.418 -0.135 1.00 97.56 71 LEU A C 1
ATOM 529 O O . LEU A 1 71 ? -5.553 6.213 0.126 1.00 97.56 71 LEU A O 1
ATOM 533 N N . ALA A 1 72 ? -3.677 7.405 0.436 1.00 96.62 72 ALA A N 1
ATOM 534 C CA . ALA A 1 72 ? -4.255 8.311 1.428 1.00 96.62 72 ALA A CA 1
ATOM 535 C C . ALA A 1 72 ? -5.467 9.085 0.878 1.00 96.62 72 ALA A C 1
ATOM 537 O O . ALA A 1 72 ? -6.383 9.404 1.627 1.00 96.62 72 ALA A O 1
ATOM 538 N N . ALA A 1 73 ? -5.510 9.341 -0.434 1.00 97.00 73 ALA A N 1
ATOM 539 C CA . ALA A 1 73 ? -6.669 9.931 -1.106 1.00 97.00 73 ALA A CA 1
ATOM 540 C C . ALA A 1 73 ? -7.844 8.948 -1.317 1.00 97.00 73 ALA A C 1
ATOM 542 O O . ALA A 1 73 ? -8.918 9.366 -1.742 1.00 97.00 73 ALA A O 1
ATOM 543 N N . ARG A 1 74 ? -7.649 7.646 -1.068 1.00 96.94 74 ARG A N 1
ATOM 544 C CA . ARG A 1 74 ? -8.623 6.561 -1.307 1.00 96.94 74 ARG A CA 1
ATOM 545 C C . ARG A 1 74 ? -9.039 5.804 -0.045 1.00 96.94 74 ARG A C 1
ATOM 547 O O . ARG A 1 74 ? -9.789 4.836 -0.139 1.00 96.94 74 ARG A O 1
ATOM 554 N N . THR A 1 75 ? -8.554 6.226 1.115 1.00 95.62 75 THR A N 1
ATOM 555 C CA . THR A 1 75 ? -8.851 5.629 2.422 1.00 95.62 75 THR A CA 1
ATOM 556 C C . THR A 1 75 ? -9.056 6.728 3.454 1.00 95.62 75 THR A C 1
ATOM 558 O O . THR A 1 75 ? -8.513 7.820 3.299 1.00 95.62 75 THR A O 1
ATOM 561 N N . GLU A 1 76 ? -9.790 6.454 4.530 1.00 96.25 76 GLU A N 1
ATOM 562 C CA . GLU A 1 76 ? -10.167 7.497 5.497 1.00 96.25 76 GLU A CA 1
ATOM 563 C C . GLU A 1 76 ? -9.525 7.359 6.886 1.00 96.25 76 GLU A C 1
ATOM 565 O O . GLU A 1 76 ? -9.385 8.348 7.611 1.00 96.25 76 GLU A O 1
ATOM 570 N N . ARG A 1 77 ? -9.187 6.135 7.300 1.00 93.31 77 ARG A N 1
ATOM 571 C CA . ARG A 1 77 ? -8.878 5.762 8.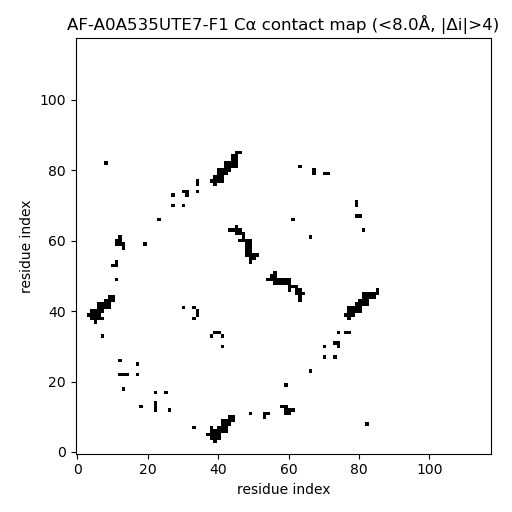691 1.00 93.31 77 ARG A CA 1
ATOM 572 C C . ARG A 1 77 ? -7.650 4.864 8.832 1.00 93.31 77 ARG A C 1
ATOM 574 O O . ARG A 1 77 ? -6.968 4.965 9.852 1.00 93.31 77 ARG A O 1
ATOM 581 N N . ILE A 1 78 ? -7.393 3.972 7.876 1.00 93.94 78 ILE A N 1
ATOM 582 C CA . ILE A 1 78 ? -6.289 3.012 7.935 1.00 93.94 78 ILE A CA 1
ATOM 583 C C . ILE A 1 78 ? -4.946 3.751 7.928 1.00 93.94 78 ILE A C 1
ATOM 585 O O . ILE A 1 78 ? -4.741 4.708 7.183 1.00 93.94 78 ILE A O 1
ATOM 589 N N . GLN A 1 79 ? -4.019 3.328 8.786 1.00 94.12 79 GLN A N 1
ATOM 590 C CA . GLN A 1 79 ? -2.680 3.915 8.825 1.00 94.12 79 GLN A CA 1
ATOM 591 C C . GLN A 1 79 ? -1.837 3.381 7.668 1.00 94.12 79 GLN A C 1
ATOM 593 O O . GLN A 1 79 ? -1.748 2.172 7.488 1.00 94.12 79 GLN A O 1
ATOM 598 N N . LEU A 1 80 ? -1.185 4.269 6.921 1.00 94.69 80 LEU A N 1
ATOM 599 C CA . LEU A 1 80 ? -0.371 3.930 5.753 1.00 94.69 80 LEU A CA 1
ATOM 600 C C . LEU A 1 80 ? 1.113 4.179 6.055 1.00 94.69 80 LEU A C 1
ATOM 602 O O . LEU A 1 80 ? 1.465 5.254 6.540 1.00 94.69 80 LEU A O 1
ATOM 606 N N . TYR A 1 81 ? 1.981 3.197 5.804 1.00 92.25 81 TYR A N 1
ATOM 607 C CA . TYR A 1 81 ? 3.417 3.296 6.109 1.00 92.25 81 TYR A CA 1
ATOM 608 C C . TYR A 1 81 ? 4.277 2.354 5.251 1.00 92.25 81 TYR A C 1
ATOM 610 O O . TYR A 1 81 ? 3.768 1.488 4.544 1.00 92.25 81 TYR A O 1
ATOM 618 N N . THR A 1 82 ? 5.599 2.492 5.323 1.00 90.25 82 THR A N 1
ATOM 619 C CA . THR A 1 82 ? 6.545 1.490 4.807 1.00 90.25 82 THR A CA 1
ATOM 620 C C . THR A 1 82 ? 7.020 0.608 5.962 1.00 90.25 82 THR A C 1
ATOM 622 O O . THR A 1 82 ? 7.352 1.111 7.036 1.00 90.25 82 THR A O 1
ATOM 625 N N . LEU A 1 83 ? 7.012 -0.723 5.793 1.00 71.56 83 LEU A N 1
ATOM 626 C CA . LEU A 1 83 ? 7.412 -1.645 6.876 1.00 71.56 83 LEU A CA 1
ATOM 627 C C . LEU A 1 83 ? 8.920 -1.558 7.164 1.00 71.56 83 LEU A C 1
ATOM 629 O O . LEU A 1 83 ? 9.358 -1.657 8.309 1.00 71.56 83 LEU A O 1
ATOM 633 N N . VAL A 1 84 ? 9.698 -1.332 6.110 1.00 70.38 84 VAL A N 1
ATOM 634 C CA . VAL A 1 84 ? 11.117 -0.993 6.143 1.00 70.38 84 VAL A CA 1
ATOM 635 C C . VAL A 1 84 ? 11.292 0.132 5.135 1.00 70.38 84 VAL A C 1
ATOM 637 O O . VAL A 1 84 ? 10.883 -0.023 3.987 1.00 70.38 84 VAL A O 1
ATOM 640 N N . THR A 1 85 ? 11.869 1.252 5.562 1.00 56.56 85 THR A N 1
ATOM 641 C CA . THR A 1 85 ? 12.327 2.293 4.635 1.00 56.56 85 THR A CA 1
ATOM 642 C C . THR A 1 85 ? 13.751 1.984 4.192 1.00 56.56 85 THR A C 1
ATOM 644 O O . THR A 1 85 ? 14.560 1.493 4.994 1.00 56.56 85 THR A O 1
ATOM 647 N N . ALA A 1 86 ? 14.060 2.234 2.922 1.00 47.72 86 ALA A N 1
ATOM 648 C CA . ALA A 1 86 ? 15.370 1.965 2.357 1.00 47.72 86 ALA A CA 1
ATOM 649 C C . ALA A 1 86 ? 16.466 2.699 3.151 1.00 47.72 86 ALA A C 1
ATOM 651 O O . ALA A 1 86 ? 16.599 3.922 3.114 1.00 47.72 86 ALA A O 1
ATOM 652 N N . ARG A 1 87 ? 17.328 1.946 3.850 1.00 41.44 87 ARG A N 1
ATOM 653 C CA . ARG A 1 87 ? 18.549 2.474 4.487 1.00 41.44 87 ARG A CA 1
ATOM 654 C C . ARG A 1 87 ? 19.725 2.510 3.514 1.00 41.44 87 ARG A C 1
ATOM 656 O O . ARG A 1 87 ? 20.754 1.883 3.737 1.00 41.44 87 ARG A O 1
ATOM 663 N N . ARG A 1 88 ? 19.560 3.254 2.427 1.00 41.03 88 ARG A N 1
ATOM 664 C CA . ARG A 1 88 ? 20.616 3.791 1.551 1.00 41.03 88 ARG A CA 1
ATOM 665 C C . ARG A 1 88 ? 19.871 4.414 0.391 1.00 41.03 88 ARG A C 1
ATOM 667 O O . ARG A 1 88 ? 19.333 3.626 -0.347 1.00 41.03 88 ARG A O 1
ATOM 674 N N . HIS A 1 89 ? 19.807 5.743 0.293 1.00 45.78 89 HIS A N 1
ATOM 675 C CA . HIS A 1 89 ? 19.687 6.570 -0.933 1.00 45.78 89 HIS A CA 1
ATOM 676 C C . HIS A 1 89 ? 19.541 8.053 -0.546 1.00 45.78 89 HIS A C 1
ATOM 678 O O . HIS A 1 89 ? 20.049 8.915 -1.255 1.00 45.78 89 HIS A O 1
ATOM 684 N N . LEU A 1 90 ? 18.966 8.352 0.625 1.00 38.06 90 LEU A N 1
ATOM 685 C CA . LEU A 1 90 ? 18.952 9.693 1.208 1.00 38.06 90 LEU A CA 1
ATOM 686 C C . LEU A 1 90 ? 19.760 9.706 2.504 1.00 38.06 90 LEU A C 1
ATOM 688 O O . LEU A 1 90 ? 19.633 8.826 3.356 1.00 38.06 90 LEU A O 1
ATOM 692 N N . GLY A 1 91 ? 20.647 10.683 2.625 1.00 28.00 91 GLY A N 1
ATOM 693 C CA . GLY A 1 91 ? 21.403 10.877 3.839 1.00 28.00 91 GLY A CA 1
ATOM 694 C C . GLY A 1 91 ? 20.498 11.198 5.036 1.00 28.00 91 GLY A C 1
ATOM 695 O O . GLY A 1 91 ? 19.579 12.003 4.944 1.00 28.00 91 GLY A O 1
ATOM 696 N N . TRP A 1 92 ? 20.916 10.638 6.173 1.00 27.00 92 TRP A N 1
ATOM 697 C CA . TRP A 1 92 ? 20.711 11.102 7.549 1.00 27.00 92 TRP A CA 1
ATOM 698 C C . TRP A 1 92 ? 19.414 10.688 8.255 1.00 27.00 92 TRP A C 1
ATOM 700 O O . TRP A 1 92 ? 18.301 10.727 7.745 1.00 27.00 92 TRP A O 1
ATOM 710 N N . ALA A 1 93 ? 19.632 10.282 9.504 1.00 36.97 93 ALA A N 1
ATOM 711 C CA . ALA A 1 93 ? 18.662 9.787 10.453 1.00 36.97 93 ALA A CA 1
ATOM 712 C C . ALA A 1 93 ? 17.563 10.807 10.758 1.00 36.97 93 ALA A C 1
ATOM 714 O O . ALA A 1 93 ? 17.847 11.884 11.279 1.00 36.97 93 ALA A O 1
ATOM 715 N N . ARG A 1 94 ? 16.307 10.403 10.555 1.00 33.12 94 ARG A N 1
ATOM 716 C CA . ARG A 1 94 ? 15.173 10.821 11.380 1.00 33.12 94 ARG A CA 1
ATOM 717 C C . ARG A 1 94 ? 14.031 9.811 11.254 1.00 33.12 94 ARG A C 1
ATOM 719 O O . ARG A 1 94 ? 13.637 9.437 10.161 1.00 33.12 94 ARG A O 1
ATOM 726 N N . ASP A 1 95 ? 13.529 9.423 12.421 1.00 36.88 95 ASP A N 1
ATOM 727 C CA . ASP A 1 95 ? 12.218 8.818 12.667 1.00 36.88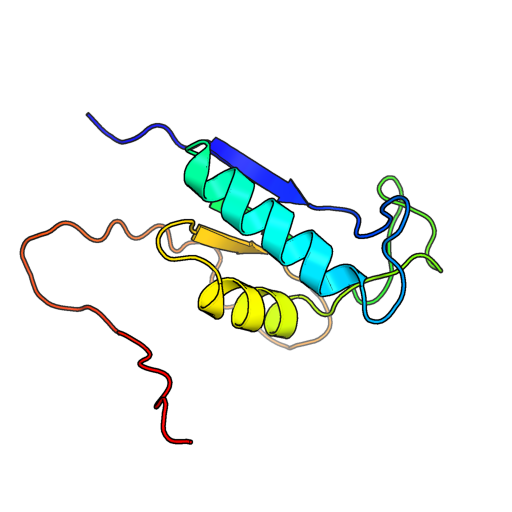 95 ASP A CA 1
ATOM 728 C C . ASP A 1 95 ? 12.021 7.302 12.486 1.00 36.88 95 ASP A C 1
ATOM 730 O O . ASP A 1 95 ? 11.160 6.811 11.765 1.00 36.88 95 ASP A O 1
ATOM 734 N N . ALA A 1 96 ? 12.730 6.540 13.324 1.00 34.22 96 ALA A N 1
ATOM 735 C CA . ALA A 1 96 ? 12.142 5.349 13.929 1.00 34.22 96 ALA A CA 1
ATOM 736 C C . ALA A 1 96 ? 11.372 5.769 15.197 1.00 34.22 96 ALA A C 1
ATOM 738 O O . ALA A 1 96 ? 11.994 6.086 16.211 1.00 34.22 96 ALA A O 1
ATOM 739 N N . ARG A 1 97 ? 10.033 5.722 15.116 1.00 39.44 97 ARG A N 1
ATOM 740 C CA . ARG A 1 97 ? 8.988 5.905 16.155 1.00 39.44 97 ARG A CA 1
ATOM 741 C C . ARG A 1 97 ? 8.136 7.166 15.976 1.00 39.44 97 ARG A C 1
ATOM 743 O O . ARG A 1 97 ? 8.390 8.184 16.607 1.00 39.44 97 ARG A O 1
ATOM 750 N N . HIS A 1 98 ? 6.992 7.003 15.312 1.00 30.94 98 HIS A N 1
ATOM 751 C CA . HIS A 1 98 ? 5.800 7.795 15.623 1.00 30.94 98 HIS A CA 1
ATOM 752 C C . HIS A 1 98 ? 4.533 6.927 15.605 1.00 30.94 98 HIS A C 1
ATOM 754 O O . HIS A 1 98 ? 3.807 6.848 14.623 1.00 30.94 98 HIS A O 1
ATOM 760 N N . ARG A 1 99 ? 4.238 6.279 16.741 1.00 40.09 99 ARG A N 1
ATOM 761 C CA . ARG A 1 99 ? 2.855 5.930 17.094 1.00 40.09 99 ARG A CA 1
ATOM 762 C C . ARG A 1 99 ? 2.264 7.147 17.802 1.00 40.09 99 ARG A C 1
ATOM 764 O O . ARG A 1 99 ? 2.598 7.386 18.959 1.00 40.09 99 ARG A O 1
ATOM 771 N N . ARG A 1 100 ? 1.393 7.910 17.138 1.00 29.75 100 ARG A N 1
ATOM 772 C CA . ARG A 1 100 ? 0.508 8.865 17.823 1.00 29.75 100 ARG A CA 1
ATOM 773 C C . ARG A 1 100 ? -0.946 8.474 17.605 1.00 29.75 100 ARG A C 1
ATOM 775 O O . ARG A 1 100 ? -1.437 8.434 16.484 1.00 29.75 100 ARG A O 1
ATOM 782 N N . ARG A 1 101 ? -1.612 8.186 18.722 1.00 28.83 101 ARG A N 1
ATOM 783 C CA . ARG A 1 101 ? -3.063 8.100 18.854 1.00 28.83 101 ARG A CA 1
ATOM 784 C C . ARG A 1 101 ? -3.601 9.532 18.857 1.00 28.83 101 ARG A C 1
ATOM 786 O O . ARG A 1 101 ? -3.187 10.329 19.692 1.00 28.83 101 ARG A O 1
ATOM 793 N N . VAL A 1 102 ? -4.494 9.860 17.927 1.00 31.59 102 VAL A N 1
ATOM 794 C CA . VAL A 1 102 ? -5.316 11.074 18.018 1.00 31.59 102 VAL A CA 1
ATOM 795 C C . VAL A 1 102 ? -6.533 10.710 18.863 1.00 31.59 102 VAL A C 1
ATOM 797 O O . VAL A 1 102 ? -7.407 9.969 18.417 1.00 31.59 102 VAL A O 1
ATOM 800 N N . GLU A 1 103 ? -6.560 11.174 20.109 1.00 27.80 103 GLU A N 1
ATOM 801 C CA . GLU A 1 103 ? -7.737 11.095 20.974 1.00 27.80 103 GLU A CA 1
ATOM 802 C C . GLU A 1 103 ? -8.650 12.293 20.698 1.00 27.80 103 GLU A C 1
ATOM 804 O O . GLU A 1 103 ? -8.182 13.409 20.471 1.00 27.80 103 GLU A O 1
ATOM 809 N N . ARG A 1 104 ? -9.968 12.068 20.674 1.00 29.30 104 ARG A N 1
ATOM 810 C CA . ARG A 1 104 ? -10.946 13.150 20.520 1.00 29.30 104 ARG A CA 1
ATOM 811 C C . ARG A 1 104 ? -10.990 13.972 21.810 1.00 29.30 104 ARG A C 1
ATOM 813 O O . ARG A 1 104 ? -11.646 13.573 22.763 1.00 29.30 104 ARG A O 1
ATOM 820 N N . GLY A 1 105 ? -10.306 15.113 21.800 1.00 32.06 105 GLY A N 1
ATOM 821 C CA . GLY A 1 105 ? -10.351 16.120 22.861 1.00 32.06 105 GLY A CA 1
ATOM 822 C C . GLY A 1 105 ? -9.084 16.972 22.878 1.00 32.06 105 GLY A C 1
ATOM 823 O O . GLY A 1 105 ? -8.243 16.791 23.746 1.00 32.06 105 GLY A O 1
ATOM 824 N N . GLY A 1 106 ? -8.920 17.856 21.890 1.00 28.14 106 GLY A N 1
ATOM 825 C CA . GLY A 1 106 ? -7.741 18.720 21.739 1.00 28.14 106 GLY A CA 1
ATOM 826 C C . GLY A 1 106 ? -7.343 18.832 20.271 1.00 28.14 106 GLY A C 1
ATOM 827 O O . GLY A 1 106 ? -6.750 17.919 19.701 1.00 28.14 106 GLY A O 1
ATOM 828 N N . GLU A 1 107 ? -7.760 19.912 19.616 1.00 41.16 107 GLU A N 1
ATOM 829 C CA . GLU A 1 107 ? -7.679 20.058 18.165 1.00 41.16 107 GLU A CA 1
ATOM 830 C C . GLU A 1 107 ? -6.239 20.287 17.682 1.00 41.16 107 GLU A C 1
ATOM 832 O O . GLU A 1 107 ? -5.661 21.362 17.793 1.00 41.16 107 GLU A O 1
ATOM 837 N N . SER A 1 108 ? -5.649 19.250 17.098 1.00 27.00 108 SER A N 1
ATOM 838 C CA . SER A 1 108 ? -4.493 19.344 16.202 1.00 27.00 108 SER A CA 1
ATOM 839 C C . SER A 1 108 ? -4.672 18.294 15.113 1.00 27.00 108 SER A C 1
ATOM 841 O O . SER A 1 108 ? -4.112 17.201 15.160 1.00 27.00 108 SER A O 1
ATOM 843 N N . ARG A 1 109 ? -5.551 18.597 14.155 1.00 26.38 109 ARG A N 1
ATOM 844 C CA . ARG A 1 109 ? -5.848 17.734 13.010 1.00 26.38 109 ARG A CA 1
ATOM 845 C C . ARG A 1 109 ? -5.360 18.438 11.751 1.00 26.38 109 ARG A C 1
ATOM 847 O O . ARG A 1 109 ? -6.056 19.305 11.231 1.00 26.38 109 ARG A O 1
ATOM 854 N N . LEU A 1 110 ? -4.191 18.049 11.240 1.00 26.50 110 LEU A N 1
ATOM 855 C CA . LEU A 1 110 ? -3.815 18.406 9.874 1.00 26.50 110 LEU A CA 1
ATOM 856 C C . LEU A 1 110 ? -4.734 17.618 8.931 1.00 26.50 110 LEU A C 1
ATOM 858 O O . LEU A 1 110 ? -4.553 16.422 8.715 1.00 26.50 110 LEU A O 1
ATOM 862 N N . ARG A 1 111 ? -5.782 18.277 8.432 1.00 28.25 111 ARG A N 1
ATOM 863 C CA . ARG A 1 111 ? -6.573 17.790 7.301 1.00 28.25 111 ARG A CA 1
ATOM 864 C C . ARG A 1 111 ? -5.923 18.337 6.037 1.00 28.25 111 ARG A C 1
ATOM 866 O O . ARG A 1 111 ? -6.037 19.531 5.775 1.00 28.25 111 ARG A O 1
ATOM 873 N N . VAL A 1 112 ? -5.279 17.485 5.245 1.00 31.86 112 VAL A N 1
ATOM 874 C CA . VAL A 1 112 ? -4.988 17.839 3.853 1.00 31.86 112 VAL A CA 1
ATOM 875 C C . VAL A 1 112 ? -6.311 17.739 3.102 1.00 31.86 112 VAL A C 1
A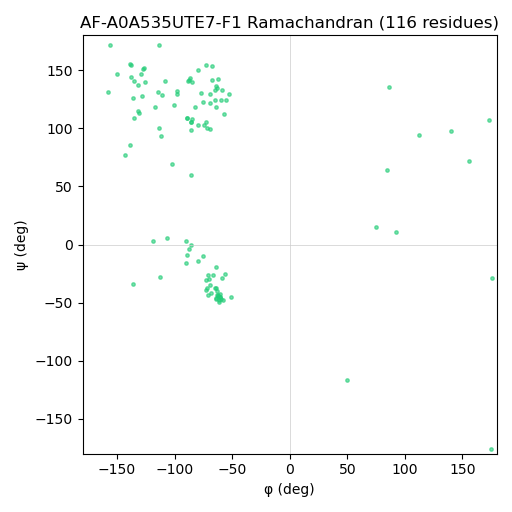TOM 877 O O . VAL A 1 112 ? -6.833 16.652 2.870 1.00 31.86 112 VAL A O 1
ATOM 880 N N . ARG A 1 113 ? -6.912 18.896 2.823 1.00 27.42 113 ARG A N 1
ATOM 881 C CA . ARG A 1 113 ? -8.103 19.018 1.985 1.00 27.42 113 ARG A CA 1
ATOM 882 C C . ARG A 1 113 ? -7.600 19.191 0.556 1.00 27.42 113 ARG A C 1
ATOM 884 O O . ARG A 1 113 ? -7.029 20.229 0.244 1.00 27.42 113 ARG A O 1
ATOM 891 N N . VAL A 1 114 ? -7.766 18.172 -0.281 1.00 37.84 114 VAL A N 1
ATOM 892 C CA . VAL A 1 114 ? -7.571 18.326 -1.728 1.00 37.84 114 VAL A CA 1
ATOM 893 C C . VAL A 1 114 ? -8.728 19.200 -2.230 1.00 37.84 114 VAL A C 1
ATOM 895 O O . VAL A 1 114 ? -9.881 18.845 -1.968 1.00 37.84 114 VAL A O 1
ATOM 898 N N . PRO A 1 115 ? -8.478 20.360 -2.863 1.00 28.98 115 PRO A N 1
ATOM 899 C CA . PRO A 1 115 ? -9.549 21.150 -3.453 1.00 28.98 115 PRO A CA 1
ATOM 900 C C . PRO A 1 115 ? -10.184 20.337 -4.582 1.00 28.98 115 PRO A C 1
ATOM 902 O O . PRO A 1 115 ? -9.508 19.982 -5.543 1.00 28.98 115 PRO A O 1
ATOM 905 N N . SER A 1 116 ? -11.472 20.026 -4.461 1.00 41.91 116 SER A N 1
ATOM 906 C CA . SER A 1 116 ? -12.277 19.646 -5.615 1.00 41.91 116 SER A CA 1
ATOM 907 C C . SER A 1 116 ? -12.798 20.936 -6.236 1.00 41.91 116 SER A C 1
ATOM 909 O O . SER A 1 116 ? -13.773 21.503 -5.741 1.00 41.91 116 SER A O 1
ATOM 911 N N . ASP A 1 117 ? -12.141 21.410 -7.286 1.00 51.22 117 ASP A N 1
ATOM 912 C CA . ASP A 1 117 ? -12.784 22.320 -8.223 1.00 51.22 117 ASP A CA 1
ATOM 913 C C . ASP A 1 117 ? -12.450 21.869 -9.650 1.00 51.22 117 ASP A C 1
ATOM 915 O O . ASP A 1 117 ? -11.312 22.000 -10.094 1.00 51.22 117 ASP A O 1
ATOM 919 N N . ARG A 1 118 ? -13.499 21.340 -10.297 1.00 42.81 118 ARG A N 1
ATOM 920 C CA . ARG A 1 118 ? -13.697 21.030 -11.727 1.00 42.81 118 ARG A CA 1
ATOM 921 C C . ARG A 1 118 ? -12.956 19.847 -12.344 1.00 42.81 118 ARG A C 1
ATOM 923 O O . ARG A 1 118 ? -11.724 19.902 -12.518 1.00 42.81 118 ARG A O 1
#

Nearest PDB structures (foldseek):
  1brl-assembly2_C  TM=7.825E-01  e=5.497E-02  Vibrio harveyi
  1hvx-assembly1_A  TM=4.876E-01  e=1.318E-01  Geobacillus stearothermophilus
  6gya-assembly4_D  TM=4.927E-01  e=3.161E-01  Alicyclobacillus sp.
  3h2f-assembly2_B-3  TM=7.077E-01  e=2.380E+00  Bacillus anthracis str. A2012
  8juz-assembly1_C  TM=4.705E-01  e=4.663E+00  Homo sapiens

Mean predicted aligned error: 11.49 Å

Radius of gyration: 15.94 Å; Cα contacts (8 Å, |Δi|>4): 123; chains: 1; bounding box: 35×36×41 Å

pLDDT: mean 76.3, std 27.28, range [26.38, 98.31]

Foldseek 3Di:
DPQDAAEAEDEAQDDVPADDVRSLVVVLVVLQVCVVVRHQEYAYAQDPAHDPPSDDRPGDDDHQPVSQVVSCVSDDGHHYYHPDHDPDDDDDDDDPDDDDDDDPDDDDDPDPDDDDDD

Secondary structure (DSSP, 8-state):
-PPPP-EEEE----BTTB-GGGHHHHHHHHHHHHHHTT--EEEE---SS--TTT--TTS----HHHHHHHHHTT-SSSEEEESS--SSSS-S---S-------SSS------------

Solvent-accessible surface area (backbone atoms only — not comparable to full-atom values): 7794 Å² total; per-residue (Å²): 131,80,81,78,86,40,72,48,78,45,74,63,56,82,46,94,96,30,59,80,86,38,33,59,61,52,50,44,53,51,50,40,49,41,42,76,71,63,32,47,27,40,27,39,51,44,44,89,48,35,46,81,92,63,41,54,58,89,43,70,52,64,60,41,68,65,49,50,57,59,41,55,78,61,50,93,77,52,42,75,50,58,82,52,70,63,93,74,87,72,88,77,93,79,81,93,80,86,90,7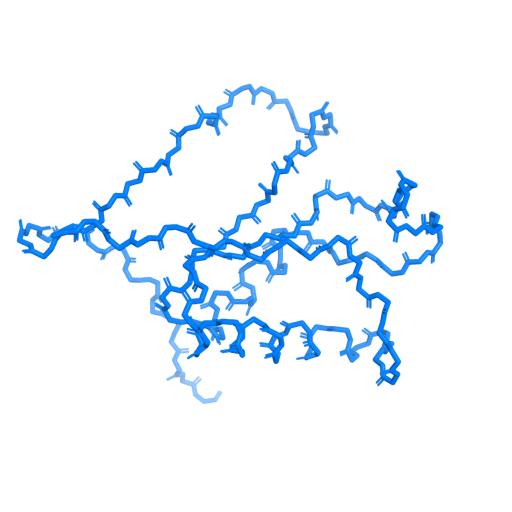6,85,85,67,97,83,72,95,81,76,90,72,87,74,79,84,89,77,134